Protein AF-A0A8J5YY69-F1 (afdb_monomer_lite)

Organism: NCBI:txid47600

InterPro domains:
  IPR056647 Domain of unknown function DUF7745 [PF24924] (6-131)

Radius of gyration: 17.13 Å; chains: 1; bounding box: 44×32×43 Å

Sequence (132 aa):
MLKRVNLFALAIYGLVIFPKVLGHIEVAVVDFFERLKQGINPVPTILAETFRSLSSCRRKGEGRFIGCAQLLNIWILSHFWKVERTPFHMFSKTFAPLEAYLKKEWPKEVTEQRWVSVFQNLRAEDIAWRAP

Structure (mmCIF, N/CA/C/O backbone):
data_AF-A0A8J5YY69-F1
#
_entry.id   AF-A0A8J5YY69-F1
#
loop_
_atom_site.group_PDB
_atom_site.id
_atom_site.type_symbol
_atom_site.label_atom_id
_atom_site.label_alt_id
_atom_site.label_comp_id
_atom_site.label_asym_id
_atom_site.label_entity_id
_atom_site.label_seq_id
_atom_site.pdbx_PDB_ins_code
_atom_site.Cartn_x
_atom_site.Cartn_y
_atom_site.Cartn_z
_atom_site.occupancy
_atom_site.B_iso_or_equiv
_atom_site.auth_seq_id
_atom_site.auth_comp_id
_atom_site.auth_asym_id
_atom_site.auth_atom_id
_atom_site.pdbx_PDB_model_num
ATOM 1 N N . MET A 1 1 ? -25.551 5.368 -11.839 1.00 49.38 1 MET A N 1
ATOM 2 C CA . MET A 1 1 ? -24.603 6.403 -12.317 1.00 49.38 1 MET A CA 1
ATOM 3 C C . MET A 1 1 ? -23.319 6.344 -11.498 1.00 49.38 1 MET A C 1
ATOM 5 O O . MET A 1 1 ? -23.396 6.477 -10.280 1.00 49.38 1 MET A O 1
ATOM 9 N N . LEU A 1 2 ? -22.153 6.138 -12.129 1.00 61.06 2 LEU A N 1
ATOM 10 C CA . LEU A 1 2 ? -20.864 6.336 -11.454 1.00 61.06 2 LEU A CA 1
ATOM 11 C C . LEU A 1 2 ? -20.732 7.822 -11.086 1.00 61.06 2 LEU A C 1
ATOM 13 O O . LEU A 1 2 ? -20.749 8.685 -11.960 1.00 61.06 2 LEU A O 1
ATOM 17 N N . LYS A 1 3 ? -20.615 8.131 -9.792 1.00 81.81 3 LYS A N 1
ATOM 18 C CA . LYS A 1 3 ? -20.311 9.493 -9.331 1.00 81.81 3 LYS A CA 1
ATOM 19 C C . LYS A 1 3 ? -18.893 9.868 -9.786 1.00 81.81 3 LYS A C 1
ATOM 21 O O . LYS A 1 3 ? -18.038 8.990 -9.857 1.00 81.81 3 LYS A O 1
ATOM 26 N N . ARG A 1 4 ? -18.608 11.158 -10.026 1.00 83.50 4 ARG A N 1
ATOM 27 C CA . ARG A 1 4 ? -17.257 11.639 -10.407 1.00 83.50 4 ARG A CA 1
ATOM 28 C C . ARG A 1 4 ? -16.156 11.088 -9.493 1.00 83.50 4 ARG A C 1
ATOM 30 O O . ARG A 1 4 ? -15.128 10.641 -9.980 1.00 83.50 4 ARG A O 1
ATOM 37 N N . VAL A 1 5 ? -16.417 11.032 -8.186 1.00 81.25 5 VAL A N 1
ATOM 38 C CA . VAL A 1 5 ? -15.505 10.462 -7.177 1.00 81.25 5 VAL A CA 1
ATOM 39 C C . VAL A 1 5 ? -15.146 8.998 -7.470 1.00 81.25 5 VAL A C 1
ATOM 41 O O . VAL A 1 5 ? -13.995 8.612 -7.305 1.00 81.25 5 VAL A O 1
ATOM 44 N N . ASN A 1 6 ? -16.088 8.195 -7.974 1.00 86.94 6 ASN A N 1
ATOM 45 C CA . ASN A 1 6 ? -15.838 6.791 -8.308 1.00 86.94 6 ASN A CA 1
ATOM 46 C C . ASN A 1 6 ? -14.941 6.650 -9.542 1.00 86.94 6 ASN A C 1
ATOM 48 O O . ASN A 1 6 ? -14.114 5.749 -9.584 1.00 86.94 6 ASN A O 1
ATOM 52 N N . LEU A 1 7 ? -15.081 7.541 -10.529 1.00 88.94 7 LEU A N 1
ATOM 53 C CA . LEU A 1 7 ? -14.202 7.563 -11.702 1.00 88.94 7 LEU A CA 1
ATOM 54 C C . LEU A 1 7 ? -12.778 7.974 -11.319 1.00 88.94 7 LEU A C 1
ATOM 56 O O . LEU A 1 7 ? -11.828 7.333 -11.753 1.00 88.94 7 LEU A O 1
ATOM 60 N N . PHE A 1 8 ? -12.632 8.987 -10.457 1.00 88.06 8 PHE A N 1
ATOM 61 C CA . PHE A 1 8 ? -11.325 9.367 -9.913 1.00 88.06 8 PHE A CA 1
ATOM 62 C C . PHE A 1 8 ? -10.684 8.225 -9.122 1.00 88.06 8 PHE A C 1
ATOM 64 O O . PHE A 1 8 ? -9.512 7.926 -9.328 1.00 88.06 8 PHE A O 1
ATOM 71 N N . ALA A 1 9 ? -11.446 7.552 -8.258 1.00 87.12 9 ALA A N 1
ATOM 72 C CA . ALA A 1 9 ? -10.938 6.419 -7.496 1.00 87.12 9 ALA A CA 1
ATOM 73 C C . ALA A 1 9 ? -10.517 5.259 -8.413 1.00 87.12 9 ALA A C 1
ATOM 75 O O . ALA A 1 9 ? -9.419 4.732 -8.259 1.00 87.12 9 ALA A O 1
ATOM 76 N N . LEU A 1 10 ? -11.336 4.906 -9.410 1.00 91.44 10 LEU A N 1
ATOM 77 C CA . LEU A 1 10 ? -10.996 3.884 -10.401 1.00 91.44 10 LEU A CA 1
ATOM 78 C C . LEU A 1 10 ? -9.729 4.251 -11.191 1.00 91.44 10 LEU A C 1
ATOM 80 O O . LEU A 1 10 ? -8.882 3.390 -11.410 1.00 91.44 10 LEU A O 1
ATOM 84 N N . ALA A 1 11 ? -9.561 5.523 -11.566 1.00 89.56 11 ALA A N 1
ATOM 85 C CA . ALA A 1 11 ? -8.356 6.005 -12.236 1.00 89.56 11 ALA A CA 1
ATOM 86 C C . ALA A 1 11 ? -7.111 5.902 -11.339 1.00 89.56 11 ALA A C 1
ATOM 88 O O . ALA A 1 11 ? -6.065 5.465 -11.809 1.00 89.56 11 ALA A O 1
ATOM 89 N N . ILE A 1 12 ? -7.214 6.231 -10.046 1.00 87.75 12 ILE A N 1
ATOM 90 C CA . ILE A 1 12 ? -6.112 6.045 -9.088 1.00 87.75 12 ILE A CA 1
ATOM 91 C C . ILE A 1 12 ? -5.739 4.562 -8.993 1.00 87.75 12 ILE A C 1
ATOM 93 O O . ILE A 1 12 ? -4.566 4.212 -9.114 1.00 87.75 12 ILE A O 1
ATOM 97 N N . TYR A 1 13 ? -6.723 3.675 -8.833 1.00 88.12 13 TYR A N 1
ATOM 98 C CA . TYR A 1 13 ? -6.447 2.243 -8.757 1.00 88.12 13 TYR A CA 1
ATOM 99 C C . TYR A 1 13 ? -5.830 1.706 -10.053 1.00 88.12 13 TYR A C 1
ATOM 101 O O . TYR A 1 13 ? -4.814 1.026 -9.994 1.00 88.12 13 TYR A O 1
ATOM 109 N N . GLY A 1 14 ? -6.387 2.033 -11.219 1.00 88.31 14 GLY A N 1
ATOM 110 C CA . GLY A 1 14 ? -5.945 1.468 -12.497 1.00 88.31 14 GLY A CA 1
ATOM 111 C C . GLY A 1 14 ? -4.669 2.070 -13.070 1.00 88.31 14 GLY A C 1
ATOM 112 O O . GLY A 1 14 ? -3.890 1.354 -13.688 1.00 88.31 14 GLY A O 1
ATOM 113 N N . LEU A 1 15 ? -4.446 3.370 -12.878 1.00 87.19 15 LEU A N 1
ATOM 114 C CA . LEU A 1 15 ? -3.344 4.087 -13.527 1.00 87.19 15 LEU A CA 1
ATOM 115 C C . LEU A 1 15 ? -2.173 4.380 -12.587 1.00 87.19 15 LEU A C 1
ATOM 117 O O . LEU A 1 15 ? -1.075 4.642 -13.070 1.00 87.19 15 LEU A O 1
ATOM 121 N N . VAL A 1 16 ? -2.394 4.363 -11.269 1.00 83.12 16 VAL A N 1
ATOM 122 C CA . VAL A 1 16 ? -1.359 4.702 -10.278 1.00 83.12 16 VAL A CA 1
ATOM 123 C C . VAL A 1 16 ? -0.982 3.498 -9.420 1.00 83.12 16 VAL A C 1
ATOM 125 O O . VAL A 1 16 ? 0.205 3.242 -9.246 1.00 83.12 16 VAL A O 1
ATOM 128 N N . ILE A 1 17 ? -1.962 2.754 -8.892 1.00 82.62 17 ILE A N 1
ATOM 129 C CA . ILE A 1 17 ? -1.700 1.655 -7.943 1.00 82.62 17 ILE A CA 1
ATOM 130 C C . ILE A 1 17 ? -1.411 0.331 -8.656 1.00 82.62 17 ILE A C 1
ATOM 132 O O . ILE A 1 17 ? -0.431 -0.322 -8.319 1.00 82.62 17 ILE A O 1
ATOM 136 N N . PHE A 1 18 ? -2.222 -0.042 -9.649 1.00 86.31 18 PHE A N 1
ATOM 137 C CA . PHE A 1 18 ? -2.078 -1.272 -10.438 1.00 86.31 18 PHE A CA 1
ATOM 138 C C . PHE A 1 18 ? -1.762 -0.989 -11.924 1.00 86.31 18 PHE A C 1
ATOM 140 O O . PHE A 1 18 ? -2.421 -1.552 -12.805 1.00 86.31 18 PHE A O 1
ATOM 147 N N . PRO A 1 19 ? -0.800 -0.102 -12.256 1.00 83.00 19 PRO A N 1
ATOM 148 C CA . PRO A 1 19 ? -0.508 0.212 -13.642 1.00 83.00 19 PRO A CA 1
ATOM 149 C C . PRO A 1 19 ? 0.159 -0.987 -14.312 1.00 83.00 19 PRO A C 1
ATOM 151 O O . PRO A 1 19 ? 1.223 -1.448 -13.893 1.00 83.00 19 PRO A O 1
ATOM 154 N N . LYS A 1 20 ? -0.438 -1.467 -15.401 1.00 83.69 20 LYS A N 1
ATOM 155 C CA . LYS A 1 20 ? 0.181 -2.501 -16.242 1.00 83.69 20 LYS A CA 1
ATOM 156 C C . LYS A 1 20 ? 0.532 -2.002 -17.633 1.00 83.69 20 LYS A C 1
ATOM 158 O O . LYS A 1 20 ? 1.606 -2.317 -18.135 1.00 83.69 20 LYS A O 1
ATOM 163 N N . VAL A 1 21 ? -0.350 -1.208 -18.236 1.00 85.50 21 VAL A N 1
ATOM 164 C CA . VAL A 1 21 ? -0.120 -0.550 -19.524 1.00 85.50 21 VAL A CA 1
ATOM 165 C C . VAL A 1 21 ? -0.483 0.921 -19.373 1.00 85.50 21 VAL A C 1
ATOM 167 O O . VAL A 1 21 ? -1.527 1.255 -18.813 1.00 85.50 21 VAL A O 1
ATOM 170 N N . LEU A 1 22 ? 0.396 1.804 -19.845 1.00 82.25 22 LEU A N 1
ATOM 171 C CA . LEU A 1 22 ? 0.221 3.247 -19.715 1.00 82.25 22 LEU A CA 1
ATOM 172 C C . LEU A 1 22 ? -1.113 3.689 -20.334 1.00 82.25 22 LEU A C 1
ATOM 174 O O . LEU A 1 22 ? -1.387 3.393 -21.492 1.00 82.25 22 LEU A O 1
ATOM 178 N N . GLY A 1 23 ? -1.931 4.402 -19.559 1.00 85.31 23 GLY A N 1
ATOM 179 C CA . GLY A 1 23 ? -3.218 4.929 -20.023 1.00 85.31 23 GLY A CA 1
ATOM 180 C C . GLY A 1 23 ? -4.358 3.908 -20.100 1.00 85.31 23 GLY A C 1
ATOM 181 O O . GLY A 1 23 ? -5.464 4.288 -20.476 1.00 85.31 23 GLY A O 1
ATOM 182 N N . HIS A 1 24 ? -4.136 2.648 -19.712 1.00 89.56 24 HIS A N 1
ATOM 183 C CA . HIS A 1 24 ? -5.168 1.612 -19.721 1.00 89.56 24 HIS A CA 1
ATOM 184 C C . HIS A 1 24 ? -5.495 1.121 -18.310 1.00 89.56 24 HIS A C 1
ATOM 186 O O . HIS A 1 24 ? -4.611 0.898 -17.487 1.00 89.56 24 HIS A O 1
ATOM 192 N N . ILE A 1 25 ? -6.788 0.908 -18.057 1.00 91.00 25 ILE A N 1
ATOM 193 C CA . ILE A 1 25 ? -7.292 0.289 -16.829 1.00 91.00 25 ILE A CA 1
ATOM 194 C C . ILE A 1 25 ? -7.647 -1.159 -17.154 1.00 91.00 25 ILE A C 1
ATOM 196 O O . ILE A 1 25 ? -8.480 -1.417 -18.022 1.00 91.00 25 ILE A O 1
ATOM 200 N N . GLU A 1 26 ? -7.011 -2.107 -16.470 1.00 90.69 26 GLU A N 1
ATOM 201 C CA . GLU A 1 26 ? -7.312 -3.525 -16.658 1.00 90.69 26 GLU A CA 1
ATOM 202 C C . GLU A 1 26 ? -8.705 -3.893 -16.143 1.00 90.69 26 GLU A C 1
ATOM 204 O O . GLU A 1 26 ? -9.156 -3.388 -15.113 1.00 90.69 26 GLU A O 1
ATOM 209 N N . VAL A 1 27 ? -9.341 -4.871 -16.794 1.00 92.44 27 VAL A N 1
ATOM 210 C CA . VAL A 1 27 ? -10.628 -5.434 -16.348 1.00 92.44 27 VAL A CA 1
ATOM 211 C C . VAL A 1 27 ? -10.539 -5.949 -14.908 1.00 92.44 27 VAL A C 1
ATOM 213 O O . VAL A 1 27 ? -11.432 -5.683 -14.113 1.00 92.44 27 VAL A O 1
ATOM 216 N N . ALA A 1 28 ? -9.419 -6.569 -14.521 1.00 90.69 28 ALA A N 1
ATOM 217 C CA . ALA A 1 28 ? -9.217 -7.046 -13.153 1.00 90.69 28 ALA A CA 1
ATOM 218 C C . ALA A 1 28 ? -9.255 -5.914 -12.105 1.00 90.69 28 ALA A C 1
ATOM 220 O O . ALA A 1 28 ? -9.688 -6.132 -10.974 1.00 90.69 28 ALA A O 1
ATOM 221 N N . VAL A 1 29 ? -8.840 -4.694 -12.472 1.00 91.06 29 VAL A N 1
ATOM 222 C CA . VAL A 1 29 ? -8.932 -3.519 -11.593 1.00 91.06 29 VAL A CA 1
ATOM 223 C C . VAL A 1 29 ? -10.369 -3.012 -11.509 1.00 91.06 29 VAL A C 1
ATOM 225 O O . VAL A 1 29 ? -10.796 -2.586 -10.438 1.00 91.06 29 VAL A O 1
ATOM 228 N N . VAL A 1 30 ? -11.132 -3.088 -12.602 1.00 92.38 30 VAL A N 1
ATOM 229 C CA . VAL A 1 30 ? -12.572 -2.786 -12.589 1.00 92.38 30 VAL A CA 1
ATOM 230 C C . VAL A 1 30 ? -13.306 -3.768 -11.672 1.00 92.38 30 VAL A C 1
ATOM 232 O O . VAL A 1 30 ? -14.047 -3.334 -10.793 1.00 92.38 30 VAL A O 1
ATOM 235 N N . ASP A 1 31 ? -13.029 -5.068 -11.790 1.00 92.50 31 ASP A N 1
ATOM 236 C CA . ASP A 1 31 ? -13.617 -6.104 -10.933 1.00 92.50 31 ASP A CA 1
ATOM 237 C C . ASP A 1 31 ? -13.249 -5.904 -9.460 1.00 92.50 31 ASP A C 1
ATOM 239 O O . ASP A 1 31 ? -14.101 -5.991 -8.571 1.00 92.50 31 ASP A O 1
ATOM 243 N N . PHE A 1 32 ? -11.979 -5.597 -9.183 1.00 89.38 32 PHE A N 1
ATOM 244 C CA . PHE A 1 32 ? -11.527 -5.226 -7.847 1.00 89.38 32 PHE A CA 1
ATOM 245 C C . PHE A 1 32 ? -12.277 -3.996 -7.325 1.00 89.38 32 PHE A C 1
ATOM 247 O O . PHE A 1 32 ? -12.764 -4.007 -6.197 1.00 89.38 32 PHE A O 1
ATOM 254 N N . PHE A 1 33 ? -12.434 -2.959 -8.146 1.00 90.12 33 PHE A N 1
ATOM 255 C CA . PHE A 1 33 ? -13.136 -1.736 -7.772 1.00 90.12 33 PHE A CA 1
ATOM 256 C C . PHE A 1 33 ? -14.615 -1.978 -7.440 1.00 90.12 33 PHE A C 1
ATOM 258 O O . PHE A 1 33 ? -15.128 -1.402 -6.480 1.00 90.12 33 PHE A O 1
ATOM 265 N N . GLU A 1 34 ? -15.304 -2.861 -8.168 1.00 90.75 34 GLU A N 1
ATOM 266 C CA . GLU A 1 34 ? -16.673 -3.257 -7.817 1.00 90.75 34 GLU A CA 1
ATOM 267 C C . GLU A 1 34 ? -16.729 -3.999 -6.473 1.00 90.75 34 GLU A C 1
ATOM 269 O O . GLU A 1 34 ? -17.622 -3.733 -5.667 1.00 90.75 34 GLU A O 1
ATOM 274 N N . ARG A 1 35 ? -15.735 -4.842 -6.161 1.00 88.56 35 ARG A N 1
ATOM 275 C CA . ARG A 1 35 ? -15.613 -5.481 -4.836 1.00 88.56 35 ARG A CA 1
ATOM 276 C C . ARG A 1 35 ? -15.365 -4.464 -3.720 1.00 88.56 35 ARG A C 1
ATOM 278 O O . ARG A 1 35 ? -15.894 -4.624 -2.623 1.00 88.56 35 ARG A O 1
ATOM 285 N N . LEU A 1 36 ? -14.627 -3.382 -3.982 1.00 86.75 36 LEU A N 1
ATOM 286 C CA . LEU A 1 36 ? -14.442 -2.309 -2.995 1.00 86.75 36 LEU A CA 1
ATOM 287 C C . LEU A 1 36 ? -15.753 -1.612 -2.640 1.00 86.75 36 LEU A C 1
ATOM 289 O O . LEU A 1 36 ? -15.986 -1.300 -1.473 1.00 86.75 36 LEU A O 1
ATOM 293 N N . LYS A 1 37 ? -16.648 -1.412 -3.615 1.00 83.62 37 LYS A N 1
ATOM 294 C CA . LYS A 1 37 ? -17.986 -0.859 -3.340 1.00 83.62 37 LYS A CA 1
ATOM 295 C C . LYS A 1 37 ? -18.829 -1.769 -2.446 1.00 83.62 37 LYS A C 1
ATOM 297 O O . LYS A 1 37 ? -19.744 -1.280 -1.794 1.00 83.62 37 LYS A O 1
ATOM 302 N N . GLN A 1 38 ? -18.514 -3.062 -2.405 1.00 87.12 38 GLN A N 1
ATOM 303 C CA . GLN A 1 38 ? -19.146 -4.049 -1.527 1.00 87.12 38 GLN A CA 1
ATOM 304 C C . GLN A 1 38 ? -18.520 -4.080 -0.120 1.00 87.12 38 GLN A C 1
ATOM 306 O O . GLN A 1 38 ? -18.889 -4.922 0.692 1.00 87.12 38 GLN A O 1
ATOM 311 N N . GLY A 1 39 ? -17.583 -3.176 0.188 1.00 81.06 39 GLY A N 1
ATOM 312 C CA . GLY A 1 39 ? -16.948 -3.081 1.504 1.00 81.06 39 GLY A CA 1
ATOM 313 C C . GLY A 1 39 ? -15.752 -4.014 1.697 1.00 81.06 39 GLY A C 1
ATOM 314 O O . GLY A 1 39 ? -15.279 -4.167 2.822 1.00 81.06 39 GLY A O 1
ATOM 315 N N . ILE A 1 40 ? -15.232 -4.629 0.627 1.00 83.06 40 ILE A N 1
ATOM 316 C CA . ILE A 1 40 ? -13.985 -5.395 0.708 1.00 83.06 40 ILE A CA 1
ATOM 317 C C . ILE A 1 40 ? -12.825 -4.457 1.040 1.00 83.06 40 ILE A C 1
ATOM 319 O O . ILE A 1 40 ? -12.669 -3.398 0.434 1.00 83.06 40 ILE A O 1
ATOM 323 N N . ASN A 1 41 ? -11.982 -4.875 1.984 1.00 78.50 41 ASN A N 1
ATOM 324 C CA . ASN A 1 41 ? -10.799 -4.124 2.377 1.00 78.50 41 ASN A CA 1
ATOM 325 C C . ASN A 1 41 ? -9.768 -4.092 1.220 1.00 78.50 41 ASN A C 1
ATOM 327 O O . ASN A 1 41 ? -9.254 -5.151 0.849 1.00 78.50 41 ASN A O 1
ATOM 331 N N . PRO A 1 42 ? -9.421 -2.914 0.658 1.00 79.81 42 PRO A N 1
ATOM 332 C CA . PRO A 1 42 ? -8.428 -2.802 -0.414 1.00 79.81 42 PRO A CA 1
ATOM 333 C C . PRO A 1 42 ? -6.990 -3.035 0.062 1.00 79.81 42 PRO A C 1
ATOM 335 O O . PRO A 1 42 ? -6.126 -3.365 -0.753 1.00 79.81 42 PRO A O 1
ATOM 338 N N . VAL A 1 43 ? -6.719 -2.851 1.359 1.00 79.31 43 VAL A N 1
ATOM 339 C CA . VAL A 1 43 ? -5.365 -2.792 1.931 1.00 79.31 43 VAL A CA 1
ATOM 340 C C . VAL A 1 43 ? -4.514 -4.019 1.572 1.00 79.31 43 VAL A C 1
ATOM 342 O O . VAL A 1 43 ? -3.420 -3.811 1.045 1.00 79.31 43 VAL A O 1
ATOM 345 N N . PRO A 1 44 ? -4.981 -5.278 1.737 1.00 80.69 44 PRO A N 1
ATOM 346 C CA . PRO A 1 44 ? -4.190 -6.451 1.357 1.00 80.69 44 PRO A CA 1
ATOM 347 C C . PRO A 1 44 ? -3.762 -6.443 -0.118 1.00 80.69 44 PRO A C 1
ATOM 349 O O . PRO A 1 44 ? -2.635 -6.812 -0.440 1.00 80.69 44 PRO A O 1
ATOM 352 N N . THR A 1 45 ? -4.640 -5.978 -1.012 1.00 83.00 45 THR A N 1
ATOM 353 C CA . THR A 1 45 ? -4.390 -5.975 -2.462 1.00 83.00 45 THR A CA 1
ATOM 354 C C . THR A 1 45 ? -3.374 -4.896 -2.844 1.00 83.00 45 THR A C 1
ATOM 356 O O . THR A 1 45 ? -2.438 -5.171 -3.593 1.00 83.00 45 THR A O 1
ATOM 359 N N . ILE A 1 46 ? -3.501 -3.689 -2.277 1.00 83.12 46 ILE A N 1
ATOM 360 C CA . ILE A 1 46 ? -2.545 -2.584 -2.485 1.00 83.12 46 ILE A CA 1
ATOM 361 C C . ILE A 1 46 ? -1.141 -2.988 -2.015 1.00 83.12 46 ILE A C 1
ATOM 363 O O . ILE A 1 46 ? -0.145 -2.711 -2.684 1.00 83.12 46 ILE A O 1
ATOM 367 N N . LEU A 1 47 ? -1.045 -3.663 -0.869 1.00 80.50 47 LEU A N 1
ATOM 368 C CA . LEU A 1 47 ? 0.237 -4.101 -0.320 1.00 80.50 47 LEU A CA 1
ATOM 369 C C . LEU A 1 47 ? 0.876 -5.196 -1.153 1.00 80.50 47 LEU A C 1
ATOM 371 O O . LEU A 1 47 ? 2.069 -5.113 -1.432 1.00 80.50 47 LEU A O 1
ATOM 375 N N . ALA A 1 48 ? 0.096 -6.199 -1.566 1.00 83.19 48 ALA A N 1
ATOM 376 C CA . ALA A 1 48 ? 0.587 -7.260 -2.436 1.00 83.19 48 ALA A CA 1
ATOM 377 C C . ALA A 1 48 ? 1.206 -6.668 -3.710 1.00 83.19 48 ALA A C 1
ATOM 379 O O . ALA A 1 48 ? 2.325 -7.025 -4.078 1.00 83.19 48 ALA A O 1
ATOM 380 N N . GLU A 1 49 ? 0.533 -5.695 -4.325 1.00 85.19 49 GLU A N 1
ATOM 381 C CA . GLU A 1 49 ? 1.037 -5.002 -5.509 1.00 85.19 49 GLU 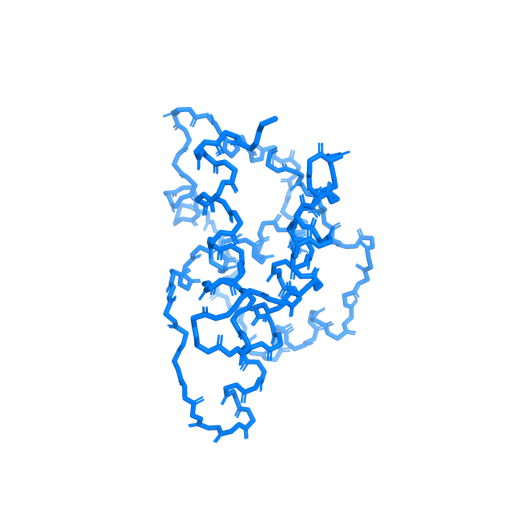A CA 1
ATOM 382 C C . GLU A 1 49 ? 2.268 -4.138 -5.227 1.00 85.19 49 GLU A C 1
ATOM 384 O O . GLU A 1 49 ? 3.222 -4.140 -6.010 1.00 85.19 49 GLU A O 1
ATOM 389 N N . THR A 1 50 ? 2.297 -3.456 -4.082 1.00 83.19 50 THR A N 1
ATOM 390 C CA . THR A 1 50 ? 3.460 -2.673 -3.645 1.00 83.19 50 THR A CA 1
ATOM 391 C C . THR A 1 50 ? 4.684 -3.576 -3.473 1.00 83.19 50 THR A C 1
ATOM 393 O O . THR A 1 50 ? 5.741 -3.305 -4.043 1.00 83.19 50 THR A O 1
ATOM 396 N N . PHE A 1 51 ? 4.551 -4.694 -2.752 1.00 81.62 51 PHE A N 1
ATOM 397 C CA . PHE A 1 51 ? 5.638 -5.655 -2.547 1.00 81.62 51 PHE A CA 1
ATOM 398 C C . PHE A 1 51 ? 6.070 -6.337 -3.845 1.00 81.62 51 PHE A C 1
ATOM 400 O O . PHE A 1 51 ? 7.270 -6.532 -4.066 1.00 81.62 51 PHE A O 1
ATOM 407 N N . ARG A 1 52 ? 5.118 -6.670 -4.725 1.00 84.75 52 ARG A N 1
ATOM 408 C CA . ARG A 1 52 ? 5.397 -7.214 -6.059 1.00 84.75 52 ARG A CA 1
ATOM 409 C C . ARG A 1 52 ? 6.211 -6.224 -6.892 1.00 84.75 52 ARG A C 1
ATOM 411 O O . ARG A 1 52 ? 7.216 -6.615 -7.486 1.00 84.75 52 ARG A O 1
ATOM 418 N N . SER A 1 53 ? 5.824 -4.950 -6.884 1.00 82.62 53 SER A N 1
ATOM 419 C CA . SER A 1 53 ? 6.506 -3.873 -7.609 1.00 82.62 53 SER A CA 1
ATOM 420 C C . SER A 1 53 ? 7.912 -3.626 -7.068 1.00 82.62 53 SER A C 1
ATOM 422 O O . SER A 1 53 ? 8.871 -3.659 -7.836 1.00 82.62 53 SER A O 1
ATOM 424 N N . LEU A 1 54 ? 8.071 -3.501 -5.746 1.00 83.94 54 LEU A N 1
ATOM 425 C CA . LEU A 1 54 ? 9.381 -3.371 -5.096 1.00 83.94 54 LEU A CA 1
ATOM 426 C C . LEU A 1 54 ? 10.289 -4.570 -5.396 1.00 83.94 54 LEU A C 1
ATOM 428 O O . LEU A 1 54 ? 11.465 -4.399 -5.715 1.00 83.94 54 LEU A O 1
ATOM 432 N N . SER A 1 55 ? 9.738 -5.785 -5.354 1.00 84.25 55 SER A N 1
ATOM 433 C CA . SER A 1 55 ? 10.474 -7.003 -5.698 1.00 84.25 55 SER A CA 1
ATOM 434 C C . SER A 1 55 ? 10.920 -7.010 -7.157 1.00 84.25 55 SER A C 1
ATOM 436 O O . SER A 1 55 ? 12.041 -7.431 -7.441 1.00 84.25 55 SER A O 1
ATOM 438 N N . SER A 1 56 ? 10.071 -6.545 -8.079 1.00 82.38 56 SER A N 1
ATOM 439 C CA . SER A 1 56 ? 10.424 -6.393 -9.492 1.00 82.38 56 SER A CA 1
ATOM 440 C C . SER A 1 56 ? 11.550 -5.375 -9.673 1.00 82.38 56 SER A C 1
ATOM 442 O O . SER A 1 56 ? 12.526 -5.691 -10.351 1.00 82.38 56 SER A O 1
ATOM 444 N N . CYS A 1 57 ? 11.461 -4.201 -9.037 1.00 83.31 57 CYS A N 1
ATOM 445 C CA . CYS A 1 57 ? 12.519 -3.188 -9.087 1.00 83.31 57 CYS A CA 1
ATOM 446 C C . CYS A 1 57 ? 13.849 -3.745 -8.562 1.00 83.31 57 CYS A C 1
ATOM 448 O O . CYS A 1 57 ? 14.873 -3.642 -9.232 1.00 83.31 57 CYS A O 1
ATOM 450 N N . ARG A 1 58 ? 13.825 -4.438 -7.412 1.00 84.81 58 ARG A N 1
ATOM 451 C CA . ARG A 1 58 ? 15.014 -5.087 -6.836 1.00 84.81 58 ARG A CA 1
ATOM 452 C C . ARG A 1 58 ? 15.647 -6.099 -7.792 1.00 84.81 58 ARG A C 1
ATOM 454 O O . ARG A 1 58 ? 16.859 -6.102 -7.942 1.00 84.81 58 ARG A O 1
ATOM 461 N N . ARG A 1 59 ? 14.844 -6.970 -8.419 1.00 86.56 59 ARG A N 1
ATOM 462 C CA . ARG A 1 59 ? 15.354 -8.014 -9.332 1.00 86.56 59 ARG A CA 1
ATOM 463 C C . ARG A 1 59 ? 15.938 -7.438 -10.616 1.00 86.56 59 ARG A C 1
ATOM 465 O O . ARG A 1 59 ? 16.914 -7.977 -11.116 1.00 86.56 59 ARG A O 1
ATOM 472 N N . LYS A 1 60 ? 15.316 -6.391 -11.160 1.00 87.56 60 LYS A N 1
ATOM 473 C CA . LYS A 1 60 ? 15.778 -5.741 -12.391 1.00 87.56 60 LYS A CA 1
ATOM 474 C C . LYS A 1 60 ? 16.950 -4.789 -12.147 1.00 87.56 60 LYS A C 1
ATOM 476 O O . LYS A 1 60 ? 17.635 -4.446 -13.096 1.00 87.56 60 LYS A O 1
ATOM 481 N N . GLY A 1 61 ? 17.165 -4.356 -10.901 1.00 84.81 61 GLY A N 1
ATOM 482 C CA . GLY A 1 61 ? 18.126 -3.298 -10.576 1.00 84.81 61 GLY A CA 1
ATOM 483 C C . GLY A 1 61 ? 17.701 -1.920 -11.101 1.00 84.81 61 GLY A C 1
ATOM 484 O O . GLY A 1 61 ? 18.495 -0.986 -11.098 1.00 84.81 61 GLY A O 1
ATOM 485 N N . GLU A 1 62 ? 16.451 -1.789 -11.544 1.00 78.94 62 GLU A N 1
ATOM 486 C CA . GLU A 1 62 ? 15.907 -0.614 -12.219 1.00 78.94 62 GLU A CA 1
ATOM 487 C C . GLU A 1 62 ? 14.588 -0.182 -11.571 1.00 78.94 62 GLU A C 1
ATOM 489 O O . GLU A 1 62 ? 13.882 -0.977 -10.947 1.00 78.94 62 GLU A O 1
ATOM 494 N N . GLY A 1 63 ? 14.227 1.086 -11.761 1.00 75.19 63 GLY A N 1
ATOM 495 C CA . GLY A 1 63 ? 13.033 1.685 -11.171 1.00 75.19 63 GLY A CA 1
ATOM 496 C C . GLY A 1 63 ? 13.300 2.348 -9.821 1.00 75.19 63 GLY A C 1
ATOM 497 O O . GLY A 1 63 ? 14.353 2.198 -9.204 1.00 75.19 63 GLY A O 1
ATOM 498 N N . ARG A 1 64 ? 12.339 3.157 -9.375 1.00 71.19 64 ARG A N 1
ATOM 499 C CA . ARG A 1 64 ? 12.408 3.892 -8.109 1.00 71.19 64 ARG A CA 1
ATOM 500 C C . ARG A 1 64 ? 11.052 3.821 -7.435 1.00 71.19 64 ARG A C 1
ATOM 502 O O . ARG A 1 64 ? 10.027 3.979 -8.092 1.00 71.19 64 ARG A O 1
ATOM 509 N N . PHE A 1 65 ? 11.048 3.594 -6.128 1.00 72.50 65 PHE A N 1
ATOM 510 C CA . PHE A 1 65 ? 9.837 3.781 -5.345 1.00 72.50 65 PHE A CA 1
ATOM 511 C C . PHE A 1 65 ? 9.555 5.282 -5.246 1.00 72.50 65 PHE A C 1
ATOM 513 O O . PHE A 1 65 ? 10.340 6.025 -4.658 1.00 72.50 65 PHE A O 1
ATOM 520 N N . ILE A 1 66 ? 8.455 5.726 -5.853 1.00 67.56 66 ILE A N 1
ATOM 521 C CA . ILE A 1 66 ? 7.979 7.108 -5.772 1.00 67.56 66 ILE A CA 1
A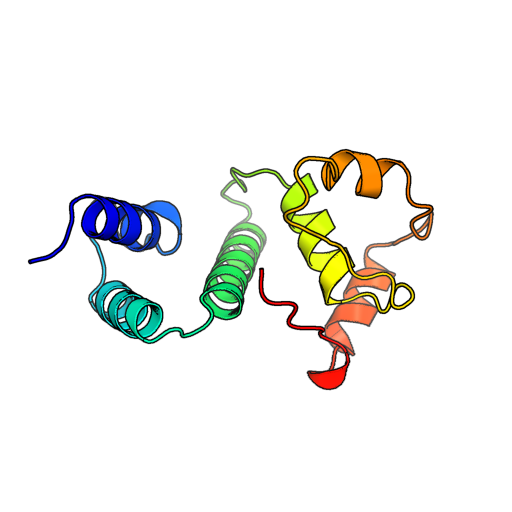TOM 522 C C . ILE A 1 66 ? 6.826 7.115 -4.773 1.00 67.56 66 ILE A C 1
ATOM 524 O O . ILE A 1 66 ? 5.687 6.805 -5.105 1.00 67.56 66 ILE A O 1
ATOM 528 N N . GLY A 1 67 ? 7.145 7.406 -3.519 1.00 70.31 67 GLY A N 1
ATOM 529 C CA . GLY A 1 67 ? 6.180 7.417 -2.431 1.00 70.31 67 GLY A CA 1
ATOM 530 C C . GLY A 1 67 ? 6.841 7.774 -1.108 1.00 70.31 67 GLY A C 1
ATOM 531 O O . GLY A 1 67 ? 8.063 7.880 -1.009 1.00 70.31 67 GLY A O 1
ATOM 532 N N . CYS A 1 68 ? 6.034 7.958 -0.067 1.00 70.38 68 CYS A N 1
ATOM 533 C CA . CYS A 1 68 ? 6.558 8.236 1.263 1.00 70.38 68 CYS A CA 1
ATOM 534 C C . CYS A 1 68 ? 7.013 6.928 1.923 1.00 70.38 68 CYS A C 1
ATOM 536 O O . CYS A 1 68 ? 6.217 6.216 2.538 1.00 70.38 68 CYS A O 1
ATOM 538 N N . ALA A 1 69 ? 8.301 6.605 1.789 1.00 68.38 69 ALA A N 1
ATOM 539 C CA . ALA A 1 69 ? 8.899 5.413 2.396 1.00 68.38 69 ALA A CA 1
ATOM 540 C C . ALA A 1 69 ? 8.687 5.379 3.921 1.00 68.38 69 ALA A C 1
ATOM 542 O O . ALA A 1 69 ? 8.515 4.311 4.503 1.00 68.38 69 ALA A O 1
ATOM 543 N N . GLN A 1 70 ? 8.615 6.550 4.562 1.00 64.69 70 GLN A N 1
ATOM 544 C CA . GLN A 1 70 ? 8.293 6.688 5.980 1.00 64.69 70 GLN A CA 1
ATOM 545 C C . GLN A 1 70 ? 6.884 6.175 6.298 1.00 64.69 70 GLN A C 1
ATOM 547 O O . GLN A 1 70 ? 6.722 5.436 7.263 1.00 64.69 70 GLN A O 1
ATOM 552 N N . LEU A 1 71 ? 5.875 6.504 5.482 1.00 69.06 71 LEU A N 1
ATOM 553 C CA . LEU A 1 71 ? 4.508 6.004 5.674 1.00 69.06 71 LEU A CA 1
ATOM 554 C C . LEU A 1 71 ? 4.413 4.496 5.439 1.00 69.06 71 LEU A C 1
ATOM 556 O O . LEU A 1 71 ? 3.710 3.814 6.180 1.00 69.06 71 LEU A O 1
ATOM 560 N N . LEU A 1 72 ? 5.152 3.963 4.462 1.00 73.19 72 LEU A N 1
ATOM 561 C CA . LEU A 1 72 ? 5.226 2.518 4.245 1.00 73.19 72 LEU A CA 1
ATOM 562 C C . LEU A 1 72 ? 5.854 1.806 5.456 1.00 73.19 72 LEU A C 1
ATOM 564 O O . LEU A 1 72 ? 5.312 0.809 5.926 1.00 73.19 72 LEU A O 1
ATOM 568 N N . ASN A 1 73 ? 6.933 2.357 6.018 1.00 68.81 73 ASN A N 1
ATOM 569 C CA . ASN A 1 73 ? 7.551 1.843 7.243 1.00 68.81 73 ASN A CA 1
ATOM 570 C C . ASN A 1 73 ? 6.615 1.934 8.458 1.00 68.81 73 ASN A C 1
ATOM 572 O O . ASN A 1 73 ? 6.473 0.954 9.187 1.00 68.81 73 ASN A O 1
ATOM 576 N N . ILE A 1 74 ? 5.928 3.068 8.652 1.00 67.50 74 ILE A N 1
ATOM 577 C CA . ILE A 1 74 ? 4.894 3.240 9.688 1.00 67.50 74 ILE A CA 1
ATOM 578 C C . ILE A 1 74 ? 3.817 2.161 9.552 1.00 67.50 74 ILE A C 1
ATOM 580 O O . ILE A 1 74 ? 3.400 1.563 10.547 1.00 67.50 74 ILE A O 1
ATOM 584 N N . TRP A 1 75 ? 3.363 1.900 8.326 1.00 73.06 75 TRP A N 1
ATOM 585 C CA . TRP A 1 75 ? 2.333 0.908 8.050 1.00 73.06 75 TRP A CA 1
ATOM 586 C C . TRP A 1 75 ? 2.806 -0.508 8.414 1.00 73.06 75 TRP A C 1
ATOM 588 O O . TRP A 1 75 ? 2.171 -1.163 9.238 1.00 73.06 75 TRP A O 1
ATOM 598 N N . ILE A 1 76 ? 3.963 -0.932 7.891 1.00 71.44 76 ILE A N 1
ATOM 599 C CA . ILE A 1 76 ? 4.584 -2.241 8.164 1.00 71.44 76 ILE A CA 1
ATOM 600 C C . ILE A 1 76 ? 4.735 -2.451 9.676 1.00 71.44 76 ILE A C 1
ATOM 602 O O . ILE A 1 76 ? 4.306 -3.466 10.224 1.00 71.44 76 ILE A O 1
ATOM 606 N N . LEU A 1 77 ? 5.289 -1.466 10.379 1.00 68.62 77 LEU A N 1
ATOM 607 C CA . LEU A 1 77 ? 5.554 -1.569 11.809 1.00 68.62 77 LEU A CA 1
ATOM 608 C C . LEU A 1 77 ? 4.282 -1.563 12.666 1.00 68.62 77 LEU A C 1
ATOM 610 O O . LEU A 1 77 ? 4.217 -2.275 13.665 1.00 68.62 77 LEU A O 1
ATOM 614 N N . SER A 1 78 ? 3.263 -0.788 12.295 1.00 65.50 78 SER A N 1
ATOM 615 C CA . SER A 1 78 ? 1.993 -0.738 13.036 1.00 65.50 78 SER A CA 1
ATOM 616 C C . SER A 1 78 ? 1.133 -1.996 12.876 1.00 65.50 78 SER A C 1
ATOM 618 O O . SER A 1 78 ? 0.328 -2.281 13.763 1.00 65.50 78 SER A O 1
ATOM 620 N N . HIS A 1 79 ? 1.303 -2.740 11.777 1.00 68.06 79 HIS A N 1
ATOM 621 C CA . HIS A 1 79 ? 0.492 -3.920 11.460 1.00 68.06 79 HIS A CA 1
ATOM 622 C C . HIS A 1 79 ? 1.185 -5.244 11.801 1.00 68.06 79 HIS A C 1
ATOM 624 O O . HIS A 1 79 ? 0.499 -6.188 12.193 1.00 68.06 79 HIS A O 1
ATOM 630 N N . PHE A 1 80 ? 2.517 -5.323 11.681 1.00 66.69 80 PHE A N 1
ATOM 631 C CA . PHE A 1 80 ? 3.275 -6.545 11.988 1.00 66.69 80 PHE A CA 1
ATOM 632 C C . PHE A 1 80 ? 3.812 -6.599 13.412 1.00 66.69 80 PHE A C 1
ATOM 634 O O . PHE A 1 80 ? 3.998 -7.681 13.963 1.00 66.69 80 PHE A O 1
ATOM 641 N N . TRP A 1 81 ? 4.092 -5.451 14.028 1.00 62.88 81 TRP A N 1
ATOM 642 C CA . TRP A 1 81 ? 4.596 -5.451 15.390 1.00 62.88 81 TRP A CA 1
ATOM 643 C C . TRP A 1 81 ? 3.413 -5.418 16.355 1.00 62.88 81 TRP A C 1
ATOM 645 O O . TRP A 1 81 ? 2.635 -4.460 16.366 1.00 62.88 81 TRP A O 1
ATOM 655 N N . LYS A 1 82 ? 3.304 -6.436 17.220 1.00 54.00 82 LYS A N 1
ATOM 656 C CA . LYS A 1 82 ? 2.492 -6.394 18.448 1.00 54.00 82 LYS A CA 1
ATOM 657 C C . LYS A 1 82 ? 3.097 -5.362 19.408 1.00 54.00 82 LYS A C 1
ATOM 659 O O . LYS A 1 82 ? 3.538 -5.702 20.499 1.00 54.00 82 LYS A O 1
ATOM 664 N N . VAL A 1 83 ? 3.178 -4.092 19.010 1.00 50.09 83 VAL A N 1
ATOM 665 C CA . VAL A 1 83 ? 3.339 -3.049 20.015 1.00 50.09 83 VAL A CA 1
ATOM 666 C C . VAL A 1 83 ? 2.061 -3.071 20.835 1.00 50.09 83 VAL A C 1
ATOM 668 O O . VAL A 1 83 ? 0.974 -3.186 20.261 1.00 50.09 83 VAL A O 1
ATOM 671 N N . GLU A 1 84 ? 2.222 -3.037 22.156 1.00 46.53 84 GLU A N 1
ATOM 672 C CA . GLU A 1 84 ? 1.153 -3.028 23.147 1.00 46.53 84 GLU A CA 1
ATOM 673 C C . GLU A 1 84 ? -0.090 -2.305 22.647 1.00 46.53 84 GLU A C 1
ATOM 675 O O . GLU A 1 84 ? 0.008 -1.270 21.980 1.00 46.53 84 GLU A O 1
ATOM 680 N N . ARG A 1 85 ? -1.233 -2.905 22.998 1.00 48.69 85 ARG A N 1
ATOM 681 C CA . ARG A 1 85 ? -2.628 -2.688 22.581 1.00 48.69 85 ARG A CA 1
ATOM 682 C C . ARG A 1 85 ? -3.166 -1.254 22.717 1.00 48.69 85 ARG A C 1
ATOM 684 O O . ARG A 1 85 ? -4.361 -1.066 22.894 1.00 48.69 85 ARG A O 1
ATOM 691 N N . THR A 1 86 ? -2.325 -0.239 22.624 1.00 46.97 86 THR A N 1
ATOM 692 C CA . THR A 1 86 ? -2.732 1.132 22.379 1.00 46.97 86 THR A CA 1
ATOM 693 C C . THR A 1 86 ? -3.429 1.183 21.014 1.00 46.97 86 THR A C 1
ATOM 695 O O . THR A 1 86 ? -2.828 0.862 19.974 1.00 46.97 86 THR A O 1
ATOM 698 N N . PRO A 1 87 ? -4.735 1.494 20.988 1.00 46.31 87 PRO A N 1
ATOM 699 C CA . PRO A 1 87 ? -5.425 1.736 19.740 1.00 46.31 87 PRO A CA 1
ATOM 700 C C . PRO A 1 87 ? -4.745 2.937 19.083 1.00 46.31 87 PRO A C 1
ATOM 702 O O . PRO A 1 87 ? -4.750 4.048 19.606 1.00 46.31 87 PRO A O 1
ATOM 705 N N . PHE A 1 88 ? -4.111 2.705 17.935 1.00 49.19 88 PHE A N 1
ATOM 706 C CA . PHE A 1 88 ? -3.743 3.802 17.053 1.00 49.19 88 PHE A CA 1
ATOM 707 C C . PHE A 1 88 ? -5.065 4.398 16.569 1.00 49.19 88 PHE A C 1
ATOM 709 O O . PHE A 1 88 ? -5.708 3.834 15.687 1.00 49.19 88 PHE A O 1
ATOM 716 N N . HIS A 1 89 ? -5.501 5.503 17.172 1.00 50.47 89 HIS A N 1
ATOM 717 C CA . HIS A 1 89 ? -6.624 6.293 16.676 1.00 50.47 89 HIS A CA 1
ATOM 718 C C . HIS A 1 89 ? -6.169 7.030 15.412 1.00 50.47 89 HIS A C 1
ATOM 720 O O . HIS A 1 89 ? -5.890 8.226 15.435 1.00 50.47 89 HIS A O 1
ATOM 726 N N . MET A 1 90 ? -6.051 6.284 14.311 1.00 44.25 90 MET A N 1
ATOM 727 C CA . MET A 1 90 ? -5.467 6.724 13.038 1.00 44.25 90 MET A CA 1
ATOM 728 C C . MET A 1 90 ? -6.218 7.914 12.403 1.00 44.25 90 MET A C 1
ATOM 730 O O . MET A 1 90 ? -5.663 8.582 11.537 1.00 44.25 90 MET A O 1
ATOM 734 N N . PHE A 1 91 ? -7.426 8.234 12.890 1.00 44.69 91 PHE A N 1
ATOM 735 C CA . PHE A 1 91 ? -8.295 9.305 12.383 1.00 44.69 91 PHE A CA 1
ATOM 736 C C . PHE A 1 91 ? -8.696 10.362 13.422 1.00 44.69 91 PHE A C 1
ATOM 738 O O . PHE A 1 91 ? -9.630 11.131 13.190 1.00 44.69 91 PHE A O 1
ATOM 745 N N . SER A 1 92 ? -8.012 10.447 14.568 1.00 47.62 92 SER A N 1
ATOM 746 C CA . SER A 1 92 ? -8.223 11.60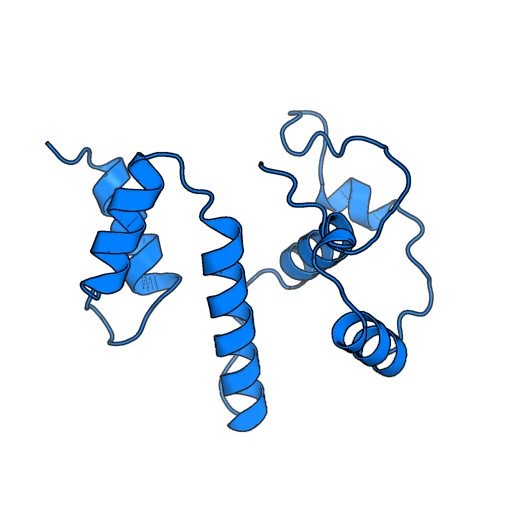4 15.442 1.00 47.62 92 SER A CA 1
ATOM 747 C C . SER A 1 92 ? -7.635 12.859 14.790 1.00 47.62 92 SER A C 1
ATOM 749 O O . SER A 1 92 ? -6.463 12.873 14.422 1.00 47.62 92 SER A O 1
ATOM 751 N N . LYS A 1 93 ? -8.409 13.952 14.726 1.00 50.25 93 LYS A N 1
ATOM 752 C CA . LYS A 1 93 ? -7.909 15.279 14.308 1.00 50.25 93 LYS A CA 1
ATOM 753 C C . LYS A 1 93 ? -6.724 15.767 15.154 1.00 50.25 93 LYS A C 1
ATOM 755 O O . LYS A 1 93 ? -6.008 16.662 14.726 1.00 50.25 93 LYS A O 1
ATOM 760 N N . THR A 1 94 ? -6.536 15.200 16.346 1.00 54.59 94 THR A N 1
ATOM 761 C CA . THR A 1 94 ? -5.445 15.534 17.272 1.00 54.59 94 THR A CA 1
ATOM 762 C C . THR A 1 94 ? -4.281 14.543 17.222 1.00 54.59 94 THR A C 1
ATOM 764 O O . THR A 1 94 ? -3.265 14.774 17.871 1.00 54.59 94 THR A O 1
ATOM 767 N N . PHE A 1 95 ? -4.401 13.441 16.473 1.00 57.12 95 PHE A N 1
ATOM 768 C CA . PHE A 1 95 ? -3.360 12.424 16.375 1.00 57.12 95 PHE A CA 1
ATOM 769 C C . PHE A 1 95 ? -2.606 12.574 15.058 1.00 57.12 95 PHE A C 1
ATOM 771 O O . PHE A 1 95 ? -3.135 12.267 13.995 1.00 57.12 95 PHE A O 1
ATOM 778 N N . ALA A 1 96 ? -1.355 13.028 15.134 1.00 63.06 96 ALA A N 1
ATOM 779 C CA . ALA A 1 96 ? -0.438 13.063 14.003 1.00 63.06 96 ALA A CA 1
ATOM 780 C C . ALA A 1 96 ? 0.354 11.739 13.952 1.00 63.06 96 ALA A C 1
ATOM 782 O O . ALA A 1 96 ? 1.278 11.557 14.752 1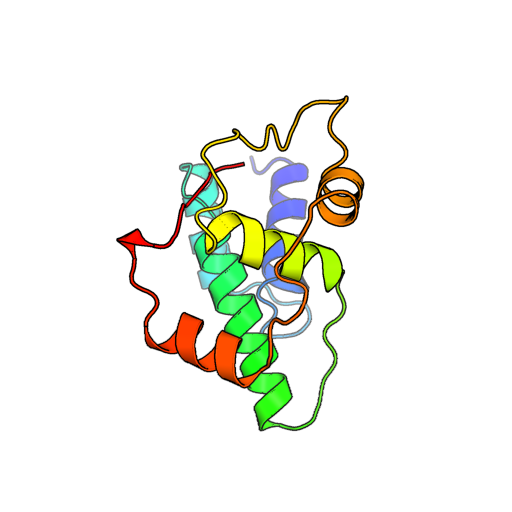.00 63.06 96 ALA A O 1
ATOM 783 N N . PRO A 1 97 ? 0.045 10.801 13.030 1.00 58.84 97 PRO A N 1
ATOM 784 C CA . PRO A 1 97 ? 0.658 9.468 13.030 1.00 58.84 97 PRO A CA 1
ATOM 785 C C . PRO A 1 97 ? 2.173 9.510 12.819 1.00 58.84 97 PRO A C 1
ATOM 787 O O . PRO A 1 97 ? 2.901 8.708 13.396 1.00 58.84 97 PRO A O 1
ATOM 790 N N . LEU A 1 98 ? 2.649 10.478 12.030 1.00 61.97 98 LEU A N 1
ATOM 791 C CA . LEU A 1 98 ? 4.072 10.731 11.800 1.00 61.97 98 LEU A CA 1
ATOM 792 C C . LEU A 1 98 ? 4.778 11.225 13.067 1.00 61.97 98 LEU A C 1
ATOM 794 O O . LEU A 1 98 ? 5.851 10.734 13.394 1.00 61.97 98 LEU A O 1
ATOM 798 N N . GLU A 1 99 ? 4.175 12.141 13.824 1.00 66.62 99 GLU A N 1
ATOM 799 C CA . GLU A 1 99 ? 4.769 12.595 15.085 1.00 66.62 99 GLU A CA 1
ATOM 800 C C . GLU A 1 99 ? 4.771 11.497 16.144 1.00 66.62 99 GLU A C 1
ATOM 802 O O . GLU A 1 99 ? 5.761 11.323 16.848 1.00 66.62 99 GLU A O 1
ATOM 807 N N . ALA A 1 100 ? 3.678 10.738 16.252 1.00 65.62 100 ALA A N 1
ATOM 808 C CA . ALA A 1 100 ? 3.603 9.597 17.154 1.00 65.62 100 ALA A CA 1
ATOM 809 C C . ALA A 1 100 ? 4.633 8.522 16.780 1.00 65.62 100 ALA A C 1
ATOM 811 O O . ALA A 1 100 ? 5.247 7.933 17.664 1.00 65.62 100 ALA A O 1
ATOM 812 N N . TYR A 1 101 ? 4.862 8.300 15.482 1.00 63.28 101 TYR A N 1
ATOM 813 C CA . TYR A 1 101 ? 5.921 7.423 14.991 1.00 63.28 101 TYR A CA 1
ATOM 814 C C . TYR A 1 101 ? 7.313 7.912 15.396 1.00 63.28 101 TYR A C 1
ATOM 816 O O . TYR A 1 101 ? 8.103 7.111 15.883 1.00 63.28 101 TYR A O 1
ATOM 824 N N . LEU A 1 102 ? 7.601 9.206 15.233 1.00 64.12 102 LEU A N 1
ATOM 825 C CA . LEU A 1 102 ? 8.898 9.799 15.581 1.00 64.12 102 LEU A CA 1
ATOM 826 C C . LEU A 1 102 ? 9.159 9.824 17.095 1.00 64.12 102 LEU A C 1
ATOM 828 O O . LEU A 1 102 ? 10.307 9.724 17.514 1.00 64.12 102 LEU A O 1
ATOM 832 N N . LYS A 1 103 ? 8.107 9.953 17.913 1.00 67.62 103 LYS A N 1
ATOM 833 C CA . LYS A 1 103 ? 8.189 9.988 19.385 1.00 67.62 103 LYS A CA 1
ATOM 834 C C . LYS A 1 103 ? 8.287 8.598 20.025 1.00 67.62 103 LYS A C 1
ATOM 836 O O . LYS A 1 103 ? 8.577 8.501 21.214 1.00 67.62 103 LYS A O 1
ATOM 841 N N . LYS A 1 104 ? 8.003 7.527 19.279 1.00 66.00 104 LYS A N 1
ATOM 842 C CA . LYS A 1 104 ? 7.987 6.161 19.807 1.00 66.00 104 LYS A CA 1
ATOM 843 C C . LYS A 1 104 ? 9.406 5.603 19.881 1.00 66.00 104 LYS A C 1
ATOM 845 O O . LYS A 1 104 ? 10.146 5.674 18.902 1.00 66.00 104 LYS A O 1
ATOM 850 N N . GLU A 1 105 ? 9.765 4.995 21.012 1.00 59.69 105 GLU A N 1
ATOM 851 C CA . GLU A 1 105 ? 10.981 4.184 21.091 1.00 59.69 105 GLU A CA 1
ATOM 852 C C . GLU A 1 105 ? 10.784 2.912 20.263 1.00 59.69 105 GLU A C 1
ATOM 854 O O . GLU A 1 105 ? 10.246 1.900 20.713 1.00 59.69 105 GLU A O 1
ATOM 859 N N . TRP A 1 106 ? 11.171 2.993 18.994 1.00 62.88 106 TRP A N 1
ATOM 860 C CA . TRP A 1 106 ? 11.323 1.821 18.148 1.00 62.88 106 TRP A CA 1
ATOM 861 C C . TRP A 1 106 ? 12.534 1.013 18.609 1.00 62.88 106 TRP A C 1
ATOM 863 O O . TRP A 1 106 ? 13.459 1.586 19.194 1.00 62.88 106 TRP A O 1
ATOM 873 N N . PRO A 1 107 ? 12.576 -0.303 18.329 1.00 60.25 107 PRO A N 1
ATOM 874 C CA . PRO A 1 107 ? 13.798 -1.067 18.515 1.00 60.25 107 PRO A CA 1
ATOM 875 C C . PRO A 1 107 ? 14.920 -0.335 17.772 1.00 60.25 107 PRO A C 1
ATOM 877 O O . PRO A 1 107 ? 14.869 -0.207 16.550 1.00 60.25 107 PRO A O 1
ATOM 880 N N . LYS A 1 108 ? 15.892 0.201 18.522 1.00 55.06 108 LYS A N 1
ATOM 881 C CA . LYS A 1 108 ? 16.942 1.094 17.997 1.00 55.06 108 LYS A CA 1
ATOM 882 C C . LYS A 1 108 ? 17.822 0.400 16.944 1.00 55.06 108 LYS A C 1
ATOM 884 O O . LYS A 1 108 ? 18.513 1.061 16.180 1.00 55.06 108 LYS A O 1
ATOM 889 N N . GLU A 1 109 ? 17.718 -0.926 16.852 1.00 55.91 109 GLU A N 1
ATOM 890 C CA . GLU A 1 109 ? 18.473 -1.804 15.965 1.00 55.91 109 GLU A CA 1
ATOM 891 C C . GLU A 1 109 ? 17.529 -2.824 15.299 1.00 55.91 109 GLU A C 1
ATOM 893 O O . GLU A 1 109 ? 17.359 -3.964 15.753 1.00 55.91 109 GLU A O 1
ATOM 898 N N . VAL A 1 110 ? 16.875 -2.418 14.207 1.00 63.50 110 VAL A N 1
ATOM 899 C CA . VAL A 1 110 ? 16.252 -3.375 13.281 1.00 63.50 110 VAL A CA 1
ATOM 900 C C . VAL A 1 110 ? 17.177 -3.550 12.084 1.00 63.50 110 VAL A C 1
ATOM 902 O O . VAL A 1 110 ? 17.169 -2.756 11.148 1.00 63.50 110 VAL A O 1
ATOM 905 N N . THR A 1 111 ? 18.020 -4.578 12.147 1.00 74.94 111 THR A N 1
ATOM 906 C CA . THR A 1 111 ? 18.930 -4.945 11.056 1.00 74.94 111 THR A CA 1
ATOM 907 C C . THR A 1 111 ? 18.166 -5.589 9.895 1.00 74.94 111 THR A C 1
ATOM 909 O O . THR A 1 111 ? 17.063 -6.114 10.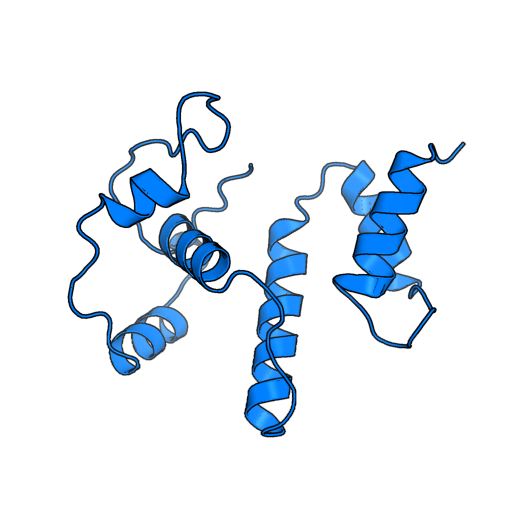075 1.00 74.94 111 THR A O 1
ATOM 912 N N . GLU A 1 112 ? 18.759 -5.603 8.698 1.00 74.31 112 GLU A N 1
ATOM 913 C CA . GLU A 1 112 ? 18.204 -6.329 7.543 1.00 74.31 112 GLU A CA 1
ATOM 914 C C . GLU A 1 112 ? 17.942 -7.804 7.882 1.00 74.31 112 GLU A C 1
ATOM 916 O O . GLU A 1 112 ? 16.861 -8.323 7.623 1.00 74.31 112 GLU A O 1
ATOM 921 N N . GLN A 1 113 ? 18.895 -8.458 8.548 1.00 76.56 113 GLN A N 1
ATOM 922 C CA . GLN A 1 113 ? 18.783 -9.855 8.981 1.00 76.56 113 GLN A CA 1
ATOM 923 C C . GLN A 1 113 ? 17.587 -10.074 9.914 1.00 76.56 113 GLN A C 1
ATOM 925 O O . GLN A 1 113 ? 16.865 -11.064 9.784 1.00 76.56 113 GLN A O 1
ATOM 930 N N . ARG A 1 114 ? 17.329 -9.124 10.822 1.00 76.81 114 ARG A N 1
ATOM 931 C CA . ARG A 1 114 ? 16.159 -9.165 11.701 1.00 76.81 114 ARG A CA 1
ATOM 932 C C . ARG A 1 114 ? 14.861 -9.054 10.905 1.00 76.81 114 ARG A C 1
ATOM 934 O O . ARG A 1 114 ? 13.938 -9.818 11.168 1.00 76.81 114 ARG A O 1
ATOM 941 N N . TRP A 1 115 ? 14.795 -8.165 9.914 1.00 75.44 115 TRP A N 1
ATOM 942 C CA . TRP A 1 115 ? 13.638 -8.064 9.018 1.00 75.44 115 TRP A CA 1
ATOM 943 C C . TRP A 1 115 ? 13.412 -9.337 8.208 1.00 75.44 115 TRP A C 1
ATOM 945 O O . TRP A 1 115 ? 12.286 -9.825 8.150 1.00 75.44 115 TRP A O 1
ATOM 955 N N . VAL A 1 116 ? 14.472 -9.899 7.624 1.00 77.38 116 VAL A N 1
ATOM 956 C CA . VAL A 1 116 ? 14.404 -11.162 6.878 1.00 77.38 116 VAL A CA 1
ATOM 957 C C . VAL A 1 116 ? 13.842 -12.269 7.767 1.00 77.38 116 VAL A C 1
ATOM 959 O O . VAL A 1 116 ? 12.891 -12.939 7.372 1.00 77.38 116 VAL A O 1
ATOM 962 N N . SER A 1 117 ? 14.349 -12.396 8.996 1.00 79.62 117 SER A N 1
ATOM 963 C CA . SER A 1 117 ? 13.847 -13.368 9.969 1.00 79.62 117 SER A CA 1
ATOM 964 C C . SER A 1 117 ? 12.377 -13.134 10.330 1.00 79.62 117 SER A C 1
ATOM 966 O O . SER A 1 117 ? 11.622 -14.098 10.437 1.00 79.62 117 SER A O 1
ATOM 968 N N . VAL A 1 118 ? 11.951 -11.882 10.528 1.00 76.62 118 VAL A N 1
ATOM 969 C CA . VAL A 1 118 ? 10.547 -11.557 10.829 1.00 76.62 118 VAL A CA 1
ATOM 970 C C . VAL A 1 118 ? 9.646 -11.961 9.667 1.00 76.62 118 VAL A C 1
ATOM 972 O O . VAL A 1 118 ? 8.665 -12.661 9.886 1.00 76.62 118 VAL A O 1
ATOM 975 N N . PHE A 1 119 ? 9.988 -11.585 8.433 1.00 75.75 119 PHE A N 1
ATOM 976 C CA . PHE A 1 119 ? 9.157 -11.889 7.266 1.00 75.75 119 PHE A CA 1
ATOM 977 C C . PHE A 1 119 ? 9.104 -13.380 6.933 1.00 75.75 119 PHE A C 1
ATOM 979 O O . PHE A 1 119 ? 8.056 -13.864 6.519 1.00 75.75 119 PHE A O 1
ATOM 986 N N . GLN A 1 120 ? 10.199 -14.116 7.131 1.00 78.81 120 GLN A N 1
ATOM 987 C CA . GLN A 1 120 ? 10.231 -15.563 6.897 1.00 78.81 120 GLN A CA 1
ATOM 988 C C . GLN A 1 120 ? 9.355 -16.347 7.879 1.00 78.81 120 GLN A C 1
ATOM 990 O O . GLN A 1 120 ? 8.818 -17.387 7.512 1.00 78.81 120 GLN A O 1
ATOM 995 N N . ASN A 1 121 ? 9.203 -15.850 9.109 1.00 80.62 121 ASN A N 1
ATOM 996 C CA . ASN A 1 121 ? 8.442 -16.517 10.168 1.00 80.62 121 ASN A CA 1
ATOM 997 C C . ASN A 1 121 ? 7.066 -15.875 10.415 1.00 80.62 121 ASN A C 1
ATOM 999 O O . ASN A 1 121 ? 6.374 -16.249 11.363 1.00 80.62 121 ASN A O 1
ATOM 1003 N N . LEU A 1 122 ? 6.668 -14.899 9.593 1.00 74.69 122 LEU A N 1
ATOM 1004 C CA . LEU A 1 122 ? 5.421 -14.166 9.767 1.00 74.69 122 LEU A CA 1
ATOM 1005 C C . LEU A 1 122 ? 4.225 -15.078 9.475 1.00 74.69 122 LEU A C 1
ATOM 1007 O O . LEU A 1 122 ? 4.074 -15.589 8.364 1.00 74.69 122 LEU A O 1
ATOM 1011 N N . ARG A 1 123 ? 3.342 -15.247 10.460 1.00 78.25 123 ARG A N 1
ATOM 1012 C CA . ARG A 1 123 ? 2.089 -15.997 10.308 1.00 78.25 123 ARG A CA 1
ATOM 1013 C C . ARG A 1 123 ? 0.911 -15.035 10.215 1.00 78.25 123 ARG A C 1
ATOM 1015 O O . ARG A 1 123 ? 0.982 -13.904 10.685 1.00 78.25 123 ARG A O 1
ATOM 1022 N N . ALA A 1 124 ? -0.198 -15.489 9.631 1.00 71.94 124 ALA A N 1
ATOM 1023 C CA . ALA A 1 124 ? -1.392 -14.656 9.461 1.00 71.94 124 ALA A CA 1
ATOM 1024 C C . ALA A 1 124 ? -1.920 -14.083 10.795 1.00 71.94 124 ALA A C 1
ATOM 1026 O O . ALA A 1 124 ? -2.378 -12.947 10.831 1.00 71.94 124 ALA A O 1
ATOM 1027 N N . GLU A 1 125 ? -1.798 -14.838 11.892 1.00 74.62 125 GLU A N 1
ATOM 1028 C CA . GLU A 1 125 ? -2.182 -14.435 13.257 1.00 74.62 125 GLU A CA 1
ATOM 1029 C C . GLU A 1 125 ? -1.302 -13.334 13.871 1.00 74.62 125 GLU A C 1
ATOM 1031 O O . GLU A 1 125 ? -1.700 -12.676 14.835 1.00 74.62 125 GLU A O 1
ATOM 1036 N N . ASP A 1 126 ? -0.108 -13.125 13.317 1.00 69.69 126 ASP A N 1
ATOM 1037 C CA . ASP A 1 126 ? 0.820 -12.083 13.748 1.00 69.69 126 ASP A CA 1
ATOM 1038 C C . ASP A 1 126 ? 0.555 -10.749 13.026 1.00 69.69 126 ASP A C 1
ATOM 1040 O O . ASP A 1 126 ? 1.102 -9.717 13.412 1.00 69.69 126 ASP A O 1
ATOM 1044 N N . ILE A 1 127 ? -0.332 -10.745 12.021 1.00 68.12 127 ILE A N 1
ATOM 1045 C CA . ILE A 1 127 ? -0.733 -9.557 11.266 1.00 68.12 127 ILE A CA 1
ATOM 1046 C C . ILE A 1 127 ? -2.039 -9.011 11.843 1.00 68.12 127 ILE A C 1
ATOM 1048 O O . ILE A 1 127 ? -3.113 -9.594 11.686 1.00 68.12 127 ILE A O 1
ATOM 1052 N N . ALA A 1 128 ? -1.974 -7.836 12.464 1.00 66.12 128 ALA A N 1
ATOM 1053 C CA . ALA A 1 128 ? -3.177 -7.112 12.840 1.00 66.12 128 ALA A CA 1
ATOM 1054 C C . ALA A 1 128 ? -3.697 -6.339 11.622 1.00 66.12 128 ALA A C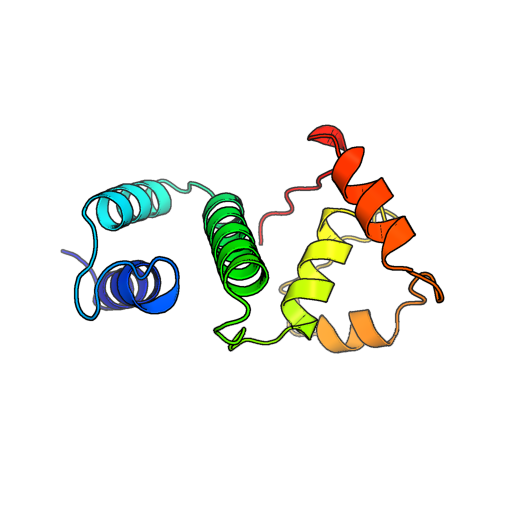 1
ATOM 1056 O O . ALA A 1 128 ? -3.224 -5.239 11.336 1.00 66.12 128 ALA A O 1
ATOM 1057 N N . TRP A 1 129 ? -4.696 -6.886 10.922 1.00 60.50 129 TRP A N 1
ATOM 1058 C CA . TRP A 1 129 ? -5.467 -6.147 9.916 1.00 60.50 129 TRP A CA 1
ATOM 1059 C C . TRP A 1 129 ? -6.342 -5.102 10.611 1.00 60.50 129 TRP A C 1
ATOM 1061 O O . TRP A 1 129 ? -7.544 -5.285 10.793 1.00 60.50 129 TRP A O 1
ATOM 1071 N N . ARG A 1 130 ? -5.729 -4.004 11.056 1.00 54.03 130 ARG A N 1
ATOM 1072 C CA . ARG A 1 130 ? -6.478 -2.843 11.524 1.00 54.03 130 ARG A CA 1
ATOM 1073 C C . ARG A 1 130 ? -7.066 -2.191 10.279 1.00 54.03 130 ARG A C 1
ATOM 1075 O O . ARG A 1 130 ? -6.331 -1.707 9.421 1.00 54.03 130 ARG A O 1
ATOM 1082 N N . ALA A 1 131 ? -8.386 -2.263 10.138 1.00 37.34 131 ALA A N 1
ATOM 1083 C CA . ALA A 1 131 ? -9.065 -1.420 9.169 1.00 37.34 131 ALA A CA 1
ATOM 1084 C C . ALA A 1 131 ? -8.752 0.050 9.506 1.00 37.34 131 ALA A C 1
ATOM 1086 O O . ALA A 1 131 ? -8.610 0.363 10.696 1.00 37.34 131 ALA A O 1
ATOM 1087 N N . PRO A 1 132 ? -8.601 0.925 8.500 1.00 41.03 132 PRO A N 1
ATOM 1088 C CA . PRO A 1 132 ? -8.710 2.350 8.750 1.00 41.03 132 PRO A CA 1
ATOM 1089 C C . PRO A 1 132 ? -10.063 2.672 9.409 1.00 41.03 132 PRO A C 1
ATOM 1091 O O . PRO A 1 132 ? -11.088 2.145 8.920 1.00 41.03 132 PRO A O 1
#

Secondary structure (DSSP, 8-state):
---HHHHHHHHIIIIIIS-SSTT---HHHHHHHHHHHTT--SHHHHHHHHHHHHHHHHHHT-----S-HHHHHHHHHHHHS---S----TT-TT--HHHHHHHS---S---HHHHHHHHHT--GGG------

pLDDT: mean 73.7, std 13.62, range [37.34, 92.5]

Foldseek 3Di:
DQDPVLVVVLCCQQQPQVDDDHPDRDPVSVVVSVVVVVVDACVVVSVVSVVVVVVVCVVVVDDDDDDDVLVVVLVCCVFQDPPDPDPPPVPDPPDDSSVVVVPDPDVPDDDPVNVVVSVVPGDPVSTHPDGD